Protein AF-A0A535NHX8-F1 (afdb_monomer)

Structure (mmCIF, N/CA/C/O backbone):
data_AF-A0A535NHX8-F1
#
_entry.id   AF-A0A535NHX8-F1
#
loop_
_atom_site.group_PDB
_atom_site.id
_atom_site.type_symbol
_atom_site.label_atom_id
_atom_site.label_alt_id
_atom_site.label_comp_id
_atom_site.label_asym_id
_atom_site.label_entity_id
_atom_site.label_seq_id
_atom_site.pdbx_PDB_ins_code
_atom_site.Cartn_x
_atom_site.Cartn_y
_atom_site.Cartn_z
_atom_site.occupancy
_atom_site.B_iso_or_equiv
_atom_site.auth_seq_id
_atom_site.auth_comp_id
_atom_site.auth_asym_id
_atom_site.auth_atom_id
_atom_site.pdbx_PDB_model_num
ATOM 1 N N . MET A 1 1 ? -4.482 -12.926 19.945 1.00 62.62 1 MET A N 1
ATOM 2 C CA . MET A 1 1 ? -4.560 -11.910 18.866 1.00 62.62 1 MET A CA 1
ATOM 3 C C . MET A 1 1 ? -5.964 -11.930 18.295 1.00 62.62 1 MET A C 1
ATOM 5 O O . MET A 1 1 ? -6.553 -13.004 18.270 1.00 62.62 1 MET A O 1
ATOM 9 N N . SER A 1 2 ? -6.524 -10.789 17.885 1.00 88.94 2 SER A N 1
ATOM 10 C CA . SER A 1 2 ? -7.864 -10.803 17.284 1.00 88.94 2 SER A CA 1
ATOM 11 C C . SER A 1 2 ? -7.810 -11.406 15.875 1.00 88.94 2 SER A C 1
ATOM 13 O O . SER A 1 2 ? -6.779 -11.322 15.200 1.00 88.94 2 SER A O 1
ATOM 15 N N . ALA A 1 3 ? -8.922 -11.988 15.414 1.00 88.50 3 ALA A N 1
ATOM 16 C CA . ALA A 1 3 ? -9.045 -12.495 14.044 1.00 88.50 3 ALA A CA 1
ATOM 17 C C . ALA A 1 3 ? -8.740 -11.406 12.999 1.00 88.50 3 ALA A C 1
ATOM 19 O O . ALA A 1 3 ? -8.113 -11.671 11.977 1.00 88.50 3 ALA A O 1
ATOM 20 N N . TYR A 1 4 ? -9.102 -10.156 13.301 1.00 88.00 4 TYR A N 1
ATOM 21 C CA . TYR A 1 4 ? -8.784 -9.009 12.460 1.00 88.00 4 TYR A CA 1
ATOM 22 C C . TYR A 1 4 ? -7.272 -8.769 12.354 1.00 88.00 4 TYR A C 1
ATOM 24 O O . TYR A 1 4 ? -6.770 -8.551 11.259 1.00 88.00 4 TYR A O 1
ATOM 32 N N . THR A 1 5 ? -6.514 -8.877 13.450 1.00 91.44 5 THR A N 1
ATOM 33 C CA . THR A 1 5 ? -5.047 -8.751 13.398 1.00 91.44 5 THR A CA 1
ATOM 34 C C . THR A 1 5 ? -4.412 -9.838 12.526 1.00 91.44 5 THR A C 1
ATOM 36 O O . THR A 1 5 ? -3.495 -9.543 11.764 1.00 91.44 5 THR A O 1
ATOM 39 N N . LEU A 1 6 ? -4.905 -11.079 12.595 1.00 94.00 6 LEU A N 1
ATOM 40 C CA . LEU A 1 6 ? -4.414 -12.169 11.741 1.00 94.00 6 LEU A CA 1
ATOM 41 C C . LEU A 1 6 ? -4.687 -11.897 10.259 1.00 94.00 6 LEU A C 1
ATOM 43 O O . LEU A 1 6 ? -3.791 -12.075 9.437 1.00 94.00 6 LEU A O 1
ATOM 47 N N . LEU A 1 7 ? -5.883 -11.400 9.930 1.00 92.88 7 LEU A N 1
ATOM 48 C CA . LEU A 1 7 ? -6.214 -10.971 8.572 1.00 92.88 7 LEU A CA 1
ATOM 49 C C . LEU A 1 7 ? -5.252 -9.881 8.088 1.00 92.88 7 LEU A C 1
ATOM 51 O O . LEU A 1 7 ? -4.700 -9.998 7.000 1.00 92.88 7 LEU A O 1
ATOM 55 N N . GLN A 1 8 ? -4.992 -8.860 8.911 1.00 93.88 8 GLN A N 1
ATOM 56 C CA . GLN A 1 8 ? -4.078 -7.781 8.537 1.00 93.88 8 GLN A CA 1
ATOM 57 C C . GLN A 1 8 ? -2.655 -8.279 8.263 1.00 93.88 8 GLN A C 1
ATOM 59 O O . GLN A 1 8 ? -2.013 -7.781 7.341 1.00 93.88 8 GLN A O 1
ATOM 64 N N . LEU A 1 9 ? -2.160 -9.238 9.050 1.00 95.50 9 LEU A N 1
ATOM 65 C CA . LEU A 1 9 ? -0.853 -9.850 8.810 1.00 95.50 9 LEU A CA 1
ATOM 66 C C . LEU A 1 9 ? -0.847 -10.663 7.514 1.00 95.50 9 LEU A C 1
ATOM 68 O O . LEU A 1 9 ? 0.095 -10.543 6.735 1.00 95.50 9 LEU A O 1
ATOM 72 N N . GLY A 1 10 ? -1.909 -11.429 7.249 1.00 97.56 10 GLY A N 1
ATOM 73 C CA . GLY A 1 10 ? -2.076 -12.149 5.986 1.00 97.56 10 GLY A CA 1
ATOM 74 C C . GLY A 1 10 ? -2.062 -11.213 4.776 1.00 97.56 10 GLY A C 1
ATOM 75 O O . GLY A 1 10 ? -1.331 -11.455 3.821 1.00 97.56 10 GLY A O 1
ATOM 76 N N . GLU A 1 11 ? -2.793 -10.099 4.842 1.00 96.31 11 GLU A N 1
ATOM 77 C CA . GLU A 1 11 ? -2.793 -9.068 3.797 1.00 96.31 11 GLU A CA 1
ATOM 78 C C . GLU A 1 11 ? -1.390 -8.490 3.569 1.00 96.31 11 GLU A C 1
ATOM 80 O O . GLU A 1 11 ? -0.952 -8.383 2.428 1.00 96.31 11 GLU A O 1
ATOM 85 N N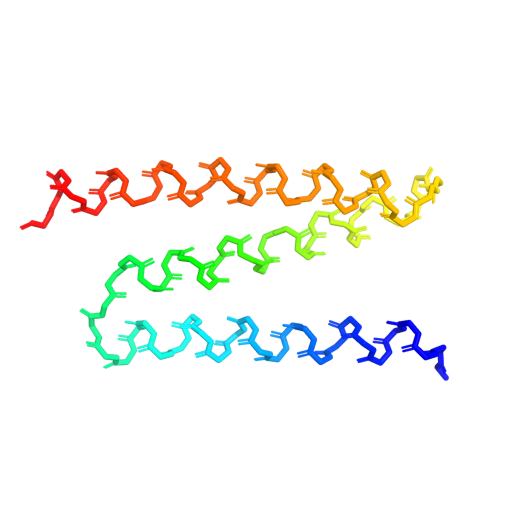 . VAL A 1 12 ? -0.648 -8.172 4.638 1.00 97.81 12 VAL A N 1
ATOM 86 C CA . VAL A 1 12 ? 0.733 -7.669 4.527 1.00 97.81 12 VAL A CA 1
ATOM 87 C C . VAL A 1 12 ? 1.640 -8.686 3.831 1.00 97.81 12 VAL A C 1
ATOM 89 O O . VAL A 1 12 ? 2.408 -8.299 2.953 1.00 97.81 12 VAL A O 1
ATOM 92 N N . VAL A 1 13 ? 1.533 -9.974 4.171 1.00 98.31 13 VAL A N 1
ATOM 93 C CA . VAL A 1 13 ? 2.310 -11.042 3.518 1.00 98.31 13 VAL A CA 1
ATOM 94 C C . VAL A 1 13 ? 1.978 -11.131 2.029 1.00 98.31 13 VAL A C 1
ATOM 96 O O . VAL A 1 13 ? 2.888 -11.175 1.203 1.00 98.31 13 VAL A O 1
ATOM 99 N N . VAL A 1 14 ? 0.692 -11.104 1.668 1.00 98.44 14 VAL A N 1
ATOM 100 C CA . VAL A 1 14 ? 0.257 -11.147 0.264 1.00 98.44 14 VAL A CA 1
ATOM 101 C C . VAL A 1 14 ? 0.763 -9.925 -0.505 1.00 98.44 14 VAL A C 1
ATOM 103 O O . VAL A 1 14 ? 1.312 -10.067 -1.594 1.00 98.44 14 VAL A O 1
ATOM 106 N N . PHE A 1 15 ? 0.648 -8.722 0.057 1.00 98.44 15 PHE A N 1
ATOM 107 C CA . PHE A 1 15 ? 1.101 -7.496 -0.605 1.00 98.44 15 PHE A CA 1
ATOM 108 C C . PHE A 1 15 ? 2.624 -7.437 -0.752 1.00 98.44 15 PHE A C 1
ATOM 110 O O . PHE A 1 15 ? 3.126 -7.024 -1.799 1.00 98.44 15 PHE A O 1
ATOM 117 N N . ALA A 1 16 ? 3.366 -7.920 0.247 1.00 98.44 16 ALA A N 1
ATOM 118 C CA . ALA A 1 16 ? 4.812 -8.087 0.150 1.00 98.44 16 ALA A CA 1
ATOM 119 C C . ALA A 1 16 ? 5.197 -9.103 -0.935 1.00 98.44 16 ALA A C 1
ATOM 121 O O . ALA A 1 16 ? 6.145 -8.861 -1.679 1.00 98.44 16 ALA A O 1
ATOM 122 N N . ALA A 1 17 ? 4.445 -10.197 -1.085 1.00 98.56 17 ALA A N 1
ATOM 123 C CA . ALA A 1 17 ? 4.663 -11.160 -2.161 1.00 98.56 17 ALA A CA 1
ATOM 124 C C . ALA A 1 17 ? 4.427 -10.542 -3.551 1.00 98.56 17 ALA A C 1
ATOM 126 O O . ALA A 1 17 ? 5.227 -10.777 -4.453 1.00 98.56 17 ALA A O 1
ATOM 127 N N . VAL A 1 18 ? 3.395 -9.703 -3.721 1.00 98.50 18 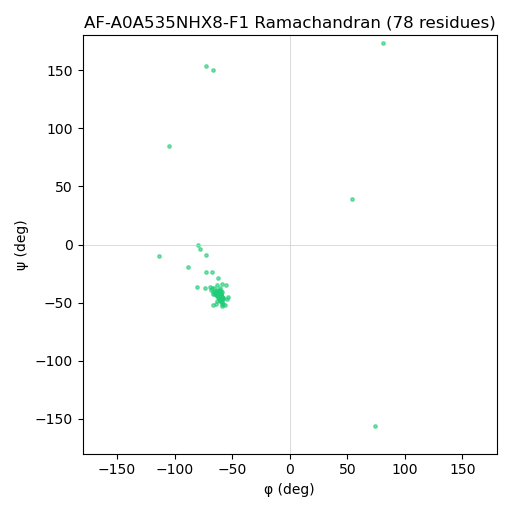VAL A N 1
ATOM 128 C CA . VAL A 1 18 ? 3.156 -8.956 -4.975 1.00 98.50 18 VAL A CA 1
ATOM 129 C C . VAL A 1 18 ? 4.325 -8.022 -5.289 1.00 98.50 18 VAL A C 1
ATOM 131 O O . VAL A 1 18 ? 4.824 -8.019 -6.415 1.00 9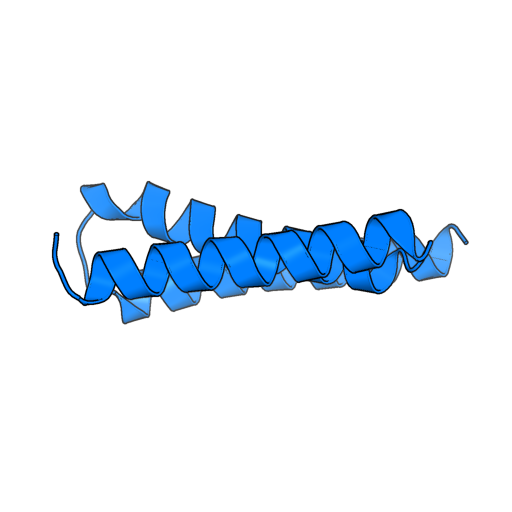8.50 18 VAL A O 1
ATOM 134 N N . LEU A 1 19 ? 4.799 -7.265 -4.293 1.00 98.56 19 LEU A N 1
ATOM 135 C CA . LEU A 1 19 ? 5.964 -6.392 -4.447 1.00 98.56 19 LEU A CA 1
ATOM 136 C C . LEU A 1 19 ? 7.205 -7.196 -4.860 1.00 98.56 19 LEU A C 1
ATOM 138 O O . LEU A 1 19 ? 7.853 -6.859 -5.850 1.00 98.56 19 LEU A O 1
ATOM 142 N N . LEU A 1 20 ? 7.515 -8.273 -4.132 1.00 98.56 20 LEU A N 1
ATOM 143 C CA . LEU A 1 20 ? 8.662 -9.137 -4.415 1.00 98.56 20 LEU A CA 1
ATOM 144 C C . LEU A 1 20 ? 8.576 -9.762 -5.806 1.00 98.56 20 LEU A C 1
ATOM 146 O O . LEU A 1 20 ? 9.568 -9.756 -6.527 1.00 98.56 20 LEU A O 1
ATOM 150 N N . TYR A 1 21 ? 7.403 -10.250 -6.210 1.00 98.50 21 TYR A N 1
ATOM 151 C CA . TYR A 1 21 ? 7.185 -10.776 -7.554 1.00 98.50 21 TYR A CA 1
ATOM 152 C C . TYR A 1 21 ? 7.460 -9.712 -8.624 1.00 98.50 21 TYR A C 1
ATOM 154 O O . TYR A 1 21 ? 8.178 -9.983 -9.585 1.00 98.50 21 TYR A O 1
ATOM 162 N N . GLY A 1 22 ? 6.962 -8.486 -8.433 1.00 97.94 22 GLY A N 1
ATOM 163 C CA . GLY A 1 22 ? 7.230 -7.373 -9.342 1.00 97.94 22 GLY A CA 1
ATOM 164 C C . GLY A 1 22 ? 8.718 -7.031 -9.451 1.00 97.94 22 GLY A C 1
ATOM 165 O O . GLY A 1 22 ? 9.228 -6.840 -10.553 1.00 97.94 22 GLY A O 1
ATOM 166 N N . VAL A 1 23 ? 9.434 -7.005 -8.325 1.00 98.12 23 VAL A N 1
ATOM 167 C CA . VAL A 1 23 ? 10.879 -6.727 -8.289 1.00 98.12 23 VAL A CA 1
ATOM 168 C C . VAL A 1 23 ? 11.675 -7.846 -8.965 1.00 98.12 23 VAL A C 1
ATOM 170 O O . VAL A 1 23 ? 12.469 -7.580 -9.867 1.00 98.12 23 VAL A O 1
ATOM 173 N N . LEU A 1 24 ? 11.453 -9.101 -8.566 1.00 98.38 24 LEU A N 1
ATOM 174 C CA . LEU A 1 24 ? 12.209 -10.253 -9.065 1.00 98.38 24 LEU A CA 1
ATOM 175 C C . LEU A 1 24 ? 11.905 -10.556 -10.538 1.00 98.38 24 LEU A C 1
ATOM 177 O O . LEU A 1 24 ? 12.811 -10.907 -11.291 1.00 98.38 24 LEU A O 1
ATOM 181 N N . GLY A 1 25 ? 10.652 -10.374 -10.963 1.00 97.88 25 GLY A N 1
ATOM 182 C CA . GLY A 1 25 ? 10.214 -10.541 -12.350 1.00 97.88 25 GLY A CA 1
ATOM 183 C C . GLY A 1 25 ? 10.526 -9.353 -13.261 1.00 97.88 25 GLY A C 1
ATOM 184 O O . GLY A 1 25 ? 10.198 -9.403 -14.440 1.00 97.88 25 GLY A O 1
ATOM 185 N N . ARG A 1 26 ? 11.146 -8.279 -12.742 1.00 96.25 26 ARG A N 1
ATOM 186 C CA . ARG A 1 26 ? 11.387 -7.022 -13.479 1.00 96.25 26 ARG A CA 1
ATOM 187 C C . ARG A 1 26 ? 10.102 -6.438 -14.086 1.00 96.25 26 ARG A C 1
ATOM 189 O O . ARG A 1 26 ? 10.110 -5.901 -15.190 1.00 96.25 26 ARG A O 1
ATOM 196 N N . HIS A 1 27 ? 9.001 -6.521 -13.343 1.00 96.94 27 HIS A N 1
ATOM 197 C CA . HIS A 1 27 ? 7.710 -5.924 -13.673 1.00 96.94 27 HIS A CA 1
ATOM 198 C C . HIS A 1 27 ? 7.479 -4.678 -12.801 1.00 96.94 27 HIS A C 1
ATOM 200 O O . HIS A 1 27 ? 6.834 -4.768 -11.749 1.00 96.94 27 HIS A O 1
ATOM 206 N N . PRO A 1 28 ? 7.991 -3.500 -13.208 1.00 96.50 28 PRO A N 1
ATOM 207 C CA . PRO A 1 28 ? 8.000 -2.304 -12.367 1.00 96.50 28 PRO A CA 1
ATOM 208 C C . PRO A 1 28 ? 6.593 -1.849 -11.953 1.00 96.50 28 PRO A C 1
ATOM 210 O O . PRO A 1 28 ? 6.385 -1.490 -10.797 1.00 96.50 28 PRO A O 1
ATOM 213 N N . SER A 1 29 ? 5.592 -1.954 -12.832 1.00 97.38 29 SER A N 1
ATOM 214 C CA . SER A 1 29 ? 4.200 -1.621 -12.492 1.00 97.38 29 SER A CA 1
ATOM 215 C C . SER A 1 29 ? 3.618 -2.532 -11.403 1.00 97.38 29 SER A C 1
ATOM 217 O O . SER A 1 29 ? 2.864 -2.066 -10.551 1.00 97.38 29 SER A O 1
ATOM 219 N N . ILE A 1 30 ? 3.993 -3.817 -11.385 1.00 97.81 30 ILE A N 1
ATOM 220 C CA . ILE A 1 30 ? 3.546 -4.765 -10.353 1.00 97.81 30 ILE A CA 1
ATOM 221 C C . ILE A 1 30 ? 4.258 -4.487 -9.025 1.00 97.81 30 ILE A C 1
ATOM 223 O O . ILE A 1 30 ? 3.630 -4.538 -7.967 1.00 97.81 30 ILE A O 1
ATOM 227 N N . ALA A 1 31 ? 5.543 -4.123 -9.071 1.00 98.25 31 ALA A N 1
ATOM 228 C CA . ALA A 1 31 ? 6.274 -3.701 -7.879 1.00 98.25 31 ALA A CA 1
ATOM 229 C C . ALA A 1 31 ? 5.624 -2.456 -7.247 1.00 98.25 31 ALA A C 1
ATOM 231 O O . ALA A 1 31 ? 5.356 -2.435 -6.046 1.00 98.25 31 ALA A O 1
ATOM 232 N N . VAL A 1 32 ? 5.283 -1.455 -8.064 1.00 98.19 32 VAL A N 1
ATOM 233 C CA . VAL A 1 32 ? 4.566 -0.249 -7.621 1.00 98.19 32 VAL A CA 1
ATOM 234 C C . VAL A 1 32 ? 3.204 -0.596 -7.011 1.00 98.19 32 VAL A C 1
ATOM 236 O O . VAL A 1 32 ? 2.868 -0.067 -5.952 1.00 98.19 32 VAL A O 1
ATOM 239 N N . LEU A 1 33 ? 2.444 -1.512 -7.621 1.00 98.19 33 LEU A N 1
ATOM 240 C CA . LEU A 1 33 ? 1.161 -1.978 -7.088 1.00 98.19 33 LEU A CA 1
ATOM 241 C C . LEU A 1 33 ? 1.310 -2.603 -5.690 1.00 98.19 33 LEU A C 1
ATOM 243 O O . LEU A 1 33 ? 0.598 -2.216 -4.762 1.00 98.19 33 LEU A O 1
ATOM 247 N N . GLY A 1 34 ? 2.261 -3.528 -5.519 1.00 98.06 34 GLY A N 1
ATOM 248 C CA . GLY A 1 34 ? 2.547 -4.149 -4.222 1.00 98.06 34 GLY A CA 1
ATOM 249 C C . GLY A 1 34 ? 2.967 -3.126 -3.162 1.00 98.06 34 GLY A C 1
ATOM 250 O O . GLY A 1 34 ? 2.457 -3.146 -2.040 1.00 98.06 34 GLY A O 1
ATOM 251 N N . GLY A 1 35 ? 3.829 -2.174 -3.535 1.00 98.06 35 GLY A N 1
ATOM 252 C CA . GLY A 1 35 ? 4.221 -1.057 -2.672 1.00 98.06 35 GLY A CA 1
ATOM 253 C C . GLY A 1 35 ? 3.033 -0.185 -2.254 1.00 98.06 35 GLY A C 1
ATOM 254 O O . GLY A 1 35 ? 2.885 0.133 -1.076 1.00 98.06 35 GLY A O 1
ATOM 255 N N . GLY A 1 36 ? 2.135 0.137 -3.185 1.00 98.31 36 GLY A N 1
ATOM 256 C CA . GLY A 1 36 ? 0.923 0.907 -2.910 1.00 98.31 36 GLY A CA 1
ATOM 257 C C . GLY A 1 36 ? -0.031 0.228 -1.930 1.00 98.31 36 GLY A 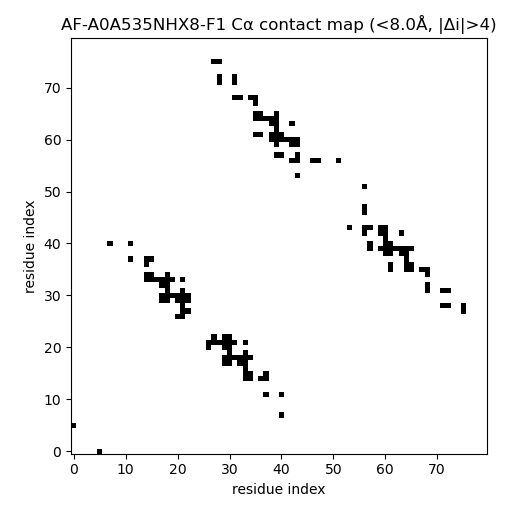C 1
ATOM 258 O O . GLY A 1 36 ? -0.550 0.881 -1.022 1.00 98.31 36 GLY A O 1
ATOM 259 N N . PHE A 1 37 ? -0.221 -1.089 -2.048 1.00 98.19 37 PHE A N 1
ATOM 260 C CA . PHE A 1 37 ? -1.008 -1.845 -1.072 1.00 98.19 37 PHE A CA 1
ATOM 261 C C . PHE A 1 37 ? -0.380 -1.815 0.328 1.00 98.19 37 PHE A C 1
ATOM 263 O O . PHE A 1 37 ? -1.086 -1.591 1.316 1.00 98.19 37 PHE A O 1
ATOM 270 N N . LEU A 1 38 ? 0.944 -1.978 0.426 1.00 98.38 38 LEU A N 1
ATOM 271 C CA . LEU A 1 38 ? 1.668 -1.888 1.697 1.00 98.38 38 LEU A CA 1
ATOM 272 C C . LEU A 1 38 ? 1.582 -0.487 2.314 1.00 98.38 38 LEU A C 1
ATOM 274 O O . LEU A 1 38 ? 1.372 -0.375 3.520 1.00 98.38 38 LEU A O 1
ATOM 278 N N . ILE A 1 39 ? 1.663 0.571 1.504 1.00 98.19 39 ILE A N 1
ATOM 279 C CA . ILE A 1 39 ? 1.437 1.952 1.952 1.00 98.19 39 ILE A CA 1
ATOM 280 C C . ILE A 1 39 ? 0.022 2.098 2.512 1.00 98.19 39 ILE A C 1
ATOM 282 O O . ILE A 1 39 ? -0.147 2.614 3.616 1.00 98.19 39 ILE A O 1
ATOM 286 N N . GLY A 1 40 ? -0.994 1.588 1.810 1.00 97.62 40 GLY A N 1
ATOM 287 C CA . GLY A 1 40 ? -2.370 1.639 2.297 1.00 97.62 40 GLY A CA 1
ATOM 288 C C . GLY A 1 40 ? -2.549 0.946 3.650 1.00 97.62 40 GLY A C 1
ATOM 289 O O . GLY A 1 40 ? -3.191 1.496 4.549 1.00 97.62 40 GLY A O 1
ATOM 290 N N . LYS A 1 41 ? -1.907 -0.214 3.844 1.00 96.75 41 LYS A N 1
ATOM 291 C CA . LYS A 1 41 ? -1.865 -0.907 5.141 1.00 96.75 41 LYS A CA 1
ATOM 292 C C . LYS A 1 41 ? -1.112 -0.121 6.209 1.00 96.75 41 LYS A C 1
ATOM 294 O O . LYS A 1 41 ? -1.576 -0.058 7.344 1.00 96.75 41 LYS A O 1
ATOM 299 N N . ALA A 1 42 ? 0.022 0.480 5.867 1.00 97.19 42 ALA A N 1
ATOM 300 C CA . ALA A 1 42 ? 0.794 1.290 6.798 1.00 97.19 42 ALA A CA 1
ATOM 301 C C . ALA A 1 42 ? -0.034 2.480 7.300 1.00 97.19 42 ALA A C 1
ATOM 303 O O . ALA A 1 42 ? -0.169 2.659 8.507 1.00 97.19 42 ALA A O 1
ATOM 304 N N . VAL A 1 43 ? -0.683 3.219 6.396 1.00 97.06 43 VAL A N 1
ATOM 305 C CA . VAL A 1 43 ? -1.547 4.357 6.744 1.00 97.06 43 VAL A CA 1
ATOM 306 C C . VAL A 1 43 ? -2.702 3.925 7.648 1.00 97.06 43 VAL A C 1
ATOM 308 O O . VAL A 1 43 ? -2.934 4.548 8.680 1.00 97.06 43 VAL A O 1
ATOM 311 N N . LEU A 1 44 ? -3.402 2.830 7.328 1.00 95.50 44 LEU A N 1
ATOM 312 C CA . LEU A 1 44 ? -4.506 2.344 8.170 1.00 95.50 44 LEU A CA 1
ATOM 313 C C . LEU A 1 44 ? -4.060 2.026 9.611 1.00 95.50 44 LEU A C 1
ATOM 315 O O . LEU A 1 44 ? -4.840 2.212 10.553 1.00 95.50 44 LEU A O 1
ATOM 319 N N . ASN A 1 45 ? -2.824 1.550 9.779 1.00 94.38 45 ASN A N 1
ATOM 320 C CA . ASN A 1 45 ? -2.249 1.208 11.077 1.00 94.38 45 ASN A CA 1
ATOM 321 C C . ASN A 1 45 ? -1.732 2.448 11.811 1.00 94.38 45 ASN A C 1
ATOM 323 O O . ASN A 1 45 ? -1.928 2.547 13.018 1.00 94.38 45 ASN A O 1
ATOM 327 N N . ILE A 1 46 ? -1.158 3.416 11.091 1.00 96.00 46 ILE A N 1
ATOM 328 C CA . ILE A 1 46 ? -0.770 4.724 11.639 1.00 96.00 46 ILE A CA 1
ATOM 329 C C . ILE A 1 46 ? -1.990 5.450 12.210 1.00 96.00 46 ILE A C 1
ATOM 331 O O . ILE A 1 46 ? -1.902 6.016 13.290 1.00 96.00 46 ILE A O 1
ATOM 335 N N . LEU A 1 47 ? -3.140 5.374 11.535 1.00 95.12 47 LEU A N 1
ATOM 336 C CA . LEU A 1 47 ? -4.388 5.996 11.993 1.00 95.12 47 LEU A CA 1
ATOM 337 C C . LEU A 1 47 ? -5.092 5.209 13.111 1.00 95.12 47 LEU A C 1
ATOM 339 O O . LEU A 1 47 ? -6.137 5.633 13.594 1.00 95.12 47 LEU A O 1
ATOM 343 N N . ALA A 1 48 ? -4.588 4.039 13.516 1.00 92.75 48 ALA A N 1
ATOM 344 C CA . ALA A 1 48 ? -5.237 3.231 14.549 1.00 92.75 48 ALA A CA 1
ATOM 345 C C . ALA A 1 48 ? -5.370 3.930 15.919 1.00 92.75 48 ALA A C 1
ATOM 347 O O . ALA A 1 48 ? -6.448 3.810 16.506 1.00 92.75 48 ALA A O 1
ATOM 348 N N . PRO A 1 49 ? -4.361 4.672 16.424 1.00 93.75 49 PRO A N 1
ATOM 349 C CA . PRO A 1 49 ? -4.458 5.399 17.691 1.00 93.75 49 PRO A CA 1
ATOM 350 C C . PRO A 1 49 ? -5.443 6.574 17.654 1.00 93.75 49 PRO A C 1
ATOM 352 O O . PRO A 1 49 ? -5.978 6.942 18.693 1.00 93.75 49 PRO A O 1
ATOM 355 N N . GLU A 1 50 ? -5.728 7.135 16.473 1.00 89.69 50 GLU A N 1
ATOM 356 C CA . GLU A 1 50 ? -6.731 8.200 16.296 1.00 89.69 50 GLU A CA 1
ATOM 357 C C . GLU A 1 50 ? -8.176 7.684 16.425 1.00 89.69 50 GLU A C 1
ATOM 359 O O . GLU A 1 50 ? -9.132 8.461 16.461 1.00 89.69 50 GLU A O 1
ATOM 364 N N . GLY A 1 51 ? -8.353 6.362 16.489 1.00 86.06 51 GLY A N 1
ATOM 365 C CA . GLY A 1 51 ? -9.654 5.721 16.593 1.00 86.06 51 GLY A CA 1
ATOM 366 C C . GLY A 1 51 ? -10.459 5.745 15.288 1.00 86.06 51 GLY A C 1
ATOM 367 O O . GLY A 1 51 ? -9.933 5.795 14.174 1.00 86.06 51 GLY A O 1
ATOM 368 N N . GLY A 1 52 ? -11.781 5.637 15.423 1.00 88.56 52 GLY A N 1
ATOM 369 C CA . GLY A 1 52 ? -12.707 5.530 14.297 1.00 88.56 52 GLY A CA 1
ATOM 370 C C . GLY A 1 52 ? -12.828 4.121 13.702 1.00 88.56 52 GLY A C 1
ATOM 371 O O . GLY A 1 52 ? -12.131 3.170 14.075 1.00 88.56 52 GLY A O 1
ATOM 372 N N . SER A 1 53 ? -13.762 3.975 12.760 1.00 93.69 53 SER A N 1
ATOM 373 C CA . SER A 1 53 ? -14.049 2.682 12.138 1.00 93.69 53 SER A CA 1
ATOM 374 C C . SER A 1 53 ? -12.874 2.189 11.290 1.00 93.69 53 SER A C 1
ATOM 376 O O . SER A 1 53 ? -12.116 2.973 10.710 1.00 93.69 53 SER A O 1
ATOM 378 N N . VAL A 1 54 ? -12.735 0.863 11.192 1.00 92.56 54 VAL A N 1
ATOM 379 C CA . VAL A 1 54 ? -11.795 0.226 10.257 1.00 92.56 54 VAL A CA 1
ATOM 380 C C . VAL A 1 54 ? -12.044 0.735 8.840 1.00 92.56 54 VAL A C 1
ATOM 382 O O . VAL A 1 54 ? -11.104 1.165 8.187 1.00 92.56 54 VAL A O 1
ATOM 385 N N . THR A 1 55 ? -13.309 0.808 8.417 1.00 94.31 55 THR A N 1
ATOM 386 C CA . THR A 1 55 ? -13.707 1.290 7.090 1.00 94.31 55 THR A CA 1
ATOM 387 C C . THR A 1 55 ? -13.163 2.681 6.779 1.00 94.31 55 THR A C 1
ATOM 389 O O . THR A 1 55 ? -12.582 2.875 5.717 1.00 94.31 55 THR A O 1
ATOM 392 N N . ARG A 1 56 ? -13.279 3.643 7.707 1.00 95.88 56 ARG A N 1
ATOM 393 C CA . ARG A 1 56 ? -12.750 5.004 7.507 1.00 95.88 56 ARG A CA 1
ATOM 394 C C . ARG A 1 56 ? -11.241 4.979 7.270 1.00 95.88 56 ARG A C 1
ATOM 396 O O . ARG A 1 56 ? -10.753 5.583 6.320 1.00 95.88 56 ARG A O 1
ATOM 403 N N . ARG A 1 57 ? -10.506 4.265 8.123 1.00 96.00 57 ARG A N 1
ATOM 404 C CA . ARG A 1 57 ? -9.043 4.161 8.027 1.00 96.00 57 ARG A CA 1
ATOM 405 C C . ARG A 1 57 ? -8.610 3.423 6.762 1.00 96.00 57 ARG A C 1
ATOM 407 O O . ARG A 1 57 ? -7.644 3.835 6.132 1.00 96.00 57 ARG A O 1
ATOM 414 N N . SER A 1 58 ? -9.349 2.391 6.358 1.00 95.00 58 SER A N 1
ATOM 415 C CA . SER A 1 58 ? -9.139 1.669 5.102 1.00 95.00 58 SER A CA 1
ATOM 416 C C . SER A 1 58 ? -9.360 2.561 3.885 1.00 95.00 58 SER A C 1
ATOM 418 O O . SER A 1 58 ? -8.537 2.535 2.978 1.00 95.00 58 SER A O 1
ATOM 420 N N . ILE A 1 59 ? -10.418 3.379 3.869 1.00 97.56 59 ILE A N 1
ATOM 421 C CA . ILE A 1 59 ? -10.673 4.327 2.775 1.00 97.56 59 ILE A CA 1
ATOM 422 C C . ILE A 1 59 ? -9.513 5.313 2.653 1.00 97.56 59 ILE A C 1
ATOM 424 O O . ILE A 1 59 ? -8.991 5.490 1.556 1.00 97.56 59 ILE A O 1
ATOM 428 N N . ILE A 1 60 ? -9.065 5.911 3.762 1.00 97.44 60 ILE A N 1
ATOM 429 C CA . ILE A 1 60 ? -7.945 6.863 3.742 1.00 97.44 60 ILE A CA 1
ATOM 430 C C . ILE A 1 60 ? -6.663 6.163 3.276 1.00 97.44 60 ILE A C 1
ATOM 432 O O . ILE A 1 60 ? -5.999 6.638 2.357 1.00 97.44 60 ILE A O 1
ATOM 436 N N . GLY A 1 61 ? -6.348 5.003 3.860 1.00 97.12 61 GLY A N 1
ATOM 437 C CA . GLY A 1 61 ? -5.156 4.235 3.518 1.00 97.12 61 GLY A CA 1
ATOM 438 C C . GLY A 1 61 ? -5.113 3.834 2.049 1.00 97.12 61 GLY A C 1
ATOM 439 O O . GLY A 1 61 ? -4.147 4.150 1.359 1.00 97.12 61 GLY A O 1
ATOM 440 N N . TYR A 1 62 ? -6.165 3.199 1.535 1.00 96.94 62 TYR A N 1
ATOM 441 C CA . TYR A 1 62 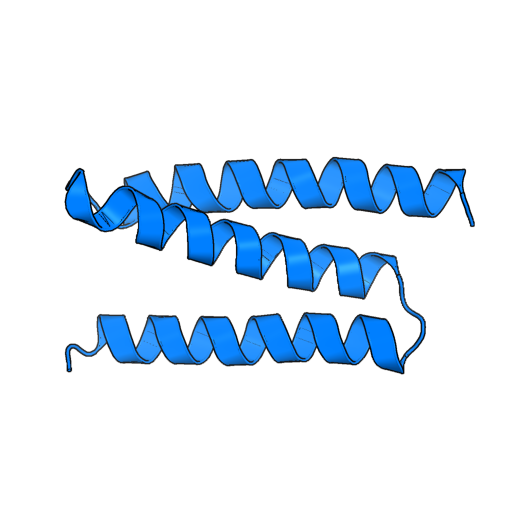? -6.196 2.764 0.139 1.00 96.94 62 TYR A CA 1
ATOM 442 C C . TYR A 1 62 ? -6.375 3.915 -0.854 1.00 96.94 62 TYR A C 1
ATOM 444 O O . TYR A 1 62 ? -5.912 3.788 -1.982 1.00 96.94 62 TYR A O 1
ATOM 452 N N . THR A 1 63 ? -6.939 5.058 -0.450 1.00 98.38 63 THR A N 1
ATOM 453 C CA . THR A 1 63 ? -6.894 6.280 -1.271 1.00 98.38 63 THR A CA 1
ATOM 454 C C . THR A 1 63 ? -5.455 6.757 -1.446 1.00 98.38 63 THR A C 1
ATOM 456 O O . THR A 1 63 ? -5.010 6.946 -2.575 1.00 98.38 6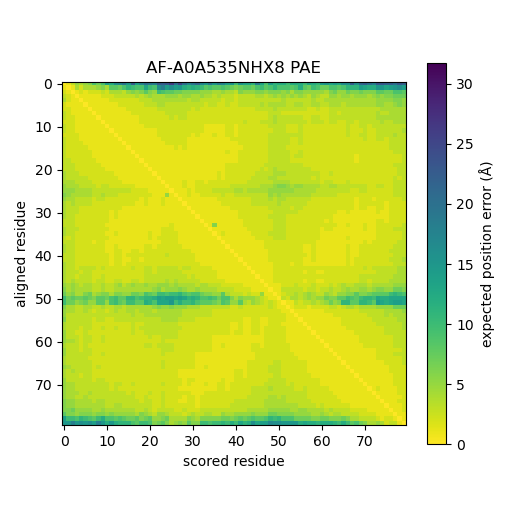3 THR A O 1
ATOM 459 N N . LEU A 1 64 ? -4.693 6.897 -0.354 1.00 98.25 64 LEU A N 1
ATOM 460 C CA . LEU A 1 64 ? -3.291 7.324 -0.429 1.00 98.25 64 LEU A CA 1
ATOM 461 C C . LEU A 1 64 ? -2.413 6.297 -1.159 1.00 98.25 64 LEU A C 1
ATOM 463 O O . LEU A 1 64 ? -1.591 6.672 -1.994 1.00 98.25 64 LEU A O 1
ATOM 467 N N . GLY A 1 65 ? -2.628 5.005 -0.902 1.00 98.25 65 GLY A N 1
ATOM 468 C CA . GLY A 1 65 ? -1.978 3.924 -1.642 1.00 98.25 65 GLY A CA 1
ATOM 469 C C . GLY A 1 65 ? -2.312 3.962 -3.136 1.00 98.25 65 GLY A C 1
ATOM 470 O O . GLY A 1 65 ? -1.418 3.841 -3.965 1.00 98.25 65 GLY A O 1
ATOM 471 N N . GLY A 1 66 ? -3.573 4.205 -3.498 1.00 98.25 66 GLY A N 1
ATOM 472 C CA . GLY A 1 66 ? -4.011 4.346 -4.887 1.00 98.25 66 GLY A CA 1
ATOM 473 C C . GLY A 1 66 ? -3.370 5.541 -5.591 1.00 98.25 66 GLY A C 1
ATOM 474 O O . GLY A 1 66 ? -2.884 5.396 -6.708 1.00 98.25 66 GLY A O 1
ATOM 475 N N . ILE A 1 67 ? -3.283 6.694 -4.921 1.00 98.56 67 ILE A N 1
ATOM 476 C CA . ILE A 1 67 ? -2.571 7.876 -5.432 1.00 98.56 67 ILE A CA 1
ATOM 477 C C . ILE A 1 67 ? -1.101 7.539 -5.713 1.00 98.56 67 ILE A C 1
ATOM 479 O O . ILE A 1 67 ? -0.593 7.856 -6.789 1.00 98.56 67 ILE A O 1
ATOM 483 N N . PHE A 1 68 ? -0.431 6.845 -4.788 1.00 98.25 68 PHE A N 1
ATOM 484 C CA . PHE A 1 68 ? 0.940 6.381 -4.994 1.00 98.25 68 PHE A CA 1
ATOM 485 C C . PHE A 1 68 ? 1.060 5.459 -6.216 1.00 98.25 68 PHE A C 1
ATOM 487 O O . PHE A 1 68 ? 1.958 5.651 -7.032 1.00 98.25 68 PHE A O 1
ATOM 494 N N . VAL A 1 69 ? 0.146 4.494 -6.382 1.00 98.31 69 VAL A N 1
ATOM 495 C CA . VAL A 1 69 ? 0.154 3.587 -7.543 1.00 98.31 69 VAL A CA 1
ATOM 496 C C . VAL A 1 69 ? -0.060 4.349 -8.842 1.00 98.31 69 VAL A C 1
ATOM 498 O O . VAL A 1 69 ? 0.665 4.106 -9.798 1.00 98.31 69 VAL A O 1
ATOM 501 N N . LEU A 1 70 ? -1.013 5.282 -8.886 1.00 98.31 70 LEU A N 1
ATOM 502 C CA . LEU A 1 70 ? -1.290 6.078 -10.082 1.00 98.31 70 LEU A CA 1
ATOM 503 C C . LEU A 1 70 ? -0.051 6.856 -10.531 1.00 98.31 70 LEU A C 1
ATOM 505 O O . LEU A 1 70 ? 0.362 6.736 -1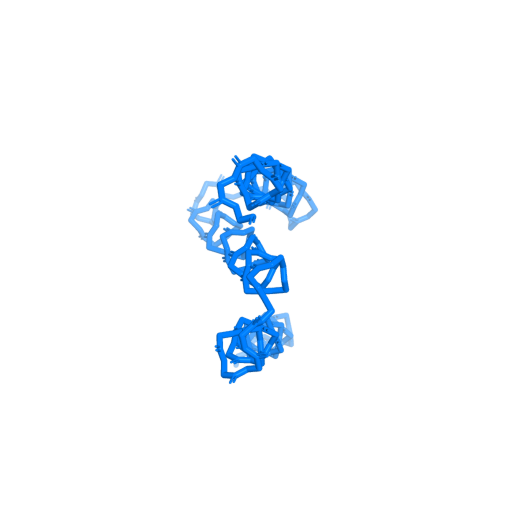1.685 1.00 98.31 70 LEU A O 1
ATOM 509 N N . PHE A 1 71 ? 0.584 7.596 -9.618 1.00 98.19 71 PHE A N 1
ATOM 510 C CA . PHE A 1 71 ? 1.800 8.341 -9.941 1.00 98.19 71 PHE A CA 1
ATOM 511 C C . PHE A 1 71 ? 2.979 7.422 -10.261 1.00 98.19 71 PHE A C 1
ATOM 513 O O . PHE A 1 71 ? 3.716 7.689 -11.206 1.00 98.19 71 PHE A O 1
ATOM 520 N N . GLY A 1 72 ? 3.146 6.324 -9.523 1.00 97.62 72 GLY A N 1
ATOM 521 C CA . GLY A 1 72 ? 4.218 5.366 -9.768 1.00 97.62 72 GLY A CA 1
ATOM 522 C C . GLY A 1 72 ? 4.081 4.664 -11.119 1.00 97.62 72 GLY A C 1
ATOM 523 O O . GLY A 1 72 ? 5.059 4.549 -11.846 1.00 97.62 72 GLY A O 1
ATOM 524 N N . VAL A 1 73 ? 2.874 4.244 -11.509 1.00 97.50 73 VAL A N 1
ATOM 525 C CA . VAL A 1 73 ? 2.618 3.609 -12.812 1.00 97.50 73 VAL A CA 1
ATOM 526 C C . VAL A 1 73 ? 2.780 4.608 -13.954 1.00 97.50 73 VAL A C 1
ATOM 528 O O . VAL A 1 73 ? 3.341 4.241 -14.988 1.00 97.50 73 VAL A O 1
ATOM 531 N N . ALA A 1 74 ? 2.340 5.857 -13.775 1.00 97.62 74 ALA A N 1
ATOM 532 C CA . ALA A 1 74 ? 2.594 6.921 -14.741 1.00 97.62 74 ALA A CA 1
ATOM 533 C C . ALA A 1 74 ? 4.101 7.171 -14.906 1.00 97.62 74 ALA A C 1
ATOM 535 O O . ALA A 1 74 ? 4.591 7.221 -16.028 1.00 97.62 74 ALA A O 1
ATOM 536 N N . ALA A 1 75 ? 4.853 7.246 -13.803 1.00 97.31 75 ALA A N 1
ATOM 537 C CA . ALA A 1 75 ? 6.304 7.394 -13.840 1.00 97.31 75 ALA A CA 1
ATOM 538 C C . ALA A 1 75 ? 6.985 6.212 -14.542 1.00 97.31 75 ALA A C 1
ATOM 540 O O . ALA A 1 75 ? 7.863 6.435 -15.365 1.00 97.31 75 ALA A O 1
ATOM 541 N N . VAL A 1 76 ? 6.554 4.972 -14.283 1.00 96.75 76 VAL A N 1
ATOM 542 C CA . VAL A 1 76 ? 7.057 3.792 -15.002 1.00 96.75 76 VAL A CA 1
ATOM 543 C C . VAL A 1 76 ? 6.862 3.958 -16.509 1.00 96.75 76 VAL A C 1
ATOM 545 O O . VAL A 1 76 ? 7.841 3.894 -17.233 1.00 96.75 76 VAL A O 1
ATOM 548 N N . HIS A 1 77 ? 5.653 4.276 -16.982 1.00 94.69 77 HIS A N 1
ATOM 549 C CA . HIS A 1 77 ? 5.392 4.446 -18.422 1.00 94.69 77 HIS A CA 1
ATOM 550 C C . HIS A 1 77 ? 6.182 5.585 -19.080 1.00 94.69 77 HIS A C 1
ATOM 552 O O . HIS A 1 77 ? 6.410 5.546 -20.283 1.00 94.69 77 HIS A O 1
ATOM 558 N N . LEU A 1 78 ? 6.535 6.627 -18.326 1.00 95.81 78 LEU A N 1
ATOM 559 C CA . LEU A 1 78 ? 7.263 7.782 -18.857 1.00 95.81 78 LEU A CA 1
ATOM 560 C C . LEU A 1 78 ? 8.787 7.610 -18.810 1.00 95.81 78 LEU A C 1
ATOM 562 O O . LEU A 1 78 ? 9.493 8.346 -19.495 1.00 95.81 78 LEU A O 1
ATOM 566 N N . LEU A 1 79 ? 9.296 6.697 -17.978 1.00 92.00 79 LEU A N 1
ATOM 567 C CA . LEU A 1 79 ? 10.728 6.533 -17.703 1.00 92.00 79 LEU A CA 1
ATOM 568 C C . LEU A 1 79 ? 11.310 5.203 -18.207 1.00 92.00 79 LEU A C 1
ATOM 570 O O . LEU A 1 79 ? 12.531 5.044 -18.174 1.00 92.00 79 LEU A O 1
ATOM 574 N N . THR A 1 80 ? 10.470 4.258 -18.640 1.00 83.75 80 THR A N 1
ATOM 575 C CA . THR A 1 80 ? 10.871 2.978 -19.254 1.00 83.75 80 THR A CA 1
ATOM 576 C C . THR A 1 80 ? 10.364 2.887 -20.677 1.00 83.75 80 THR A C 1
ATOM 578 O O . THR A 1 80 ? 11.156 2.476 -21.549 1.00 83.75 80 THR A O 1
#

Mean predicted aligned error: 2.78 Å

Sequence (80 aa):
MSAYTLLQLGEVVVFAAVLLYGVLGRHPSIAVLGGGFLIGKAVLNILAPEGGSVTRRSIIGYTLGGIFVLFGVAAVHLLT

Secondary structure (DSSP, 8-state):
--HHHHHHHHHHHHHHHHHHHHHHTT-HHHHHHHHHHHHHHHHHHHTSTT---HHHHHHHHHHHHHHHHHHHHHHHHHH-

Nearest PDB structures (foldseek):
  7p3r-assembly1_D  TM=4.422E-01  e=7.852E+00  Vibrio cholerae O1 biovar El Tor str. N16961
  5k3h-assembly2_D  TM=4.622E-01  e=9.317E+00  Caenorhabditis elegans

Solvent-accessible surface area (backbone atoms only — not comparable to full-atom values): 4087 Å² total; per-residue (Å²): 132,56,72,66,58,55,49,53,52,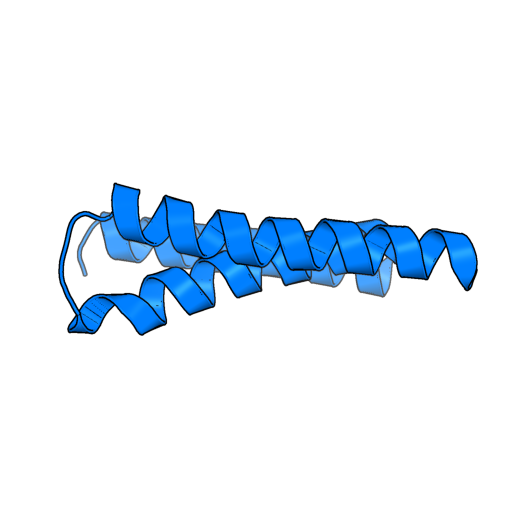51,51,50,53,54,24,51,48,40,20,49,49,12,58,77,68,71,34,64,60,44,22,34,46,14,48,16,51,47,46,11,52,49,44,28,57,70,42,50,85,79,51,80,56,68,66,60,33,45,52,54,10,46,48,55,12,46,53,48,26,54,54,45,40,50,48,46,71,74,74,108

Foldseek 3Di:
DDPVVVVLVVQLVVLVVQLVCCVVVVPQLSVLLSVLSNQLSVQLVVCVVVDDDSVVSSVVSNVSSVVSSVVSVVCVVVPD

Radius of gyration: 13.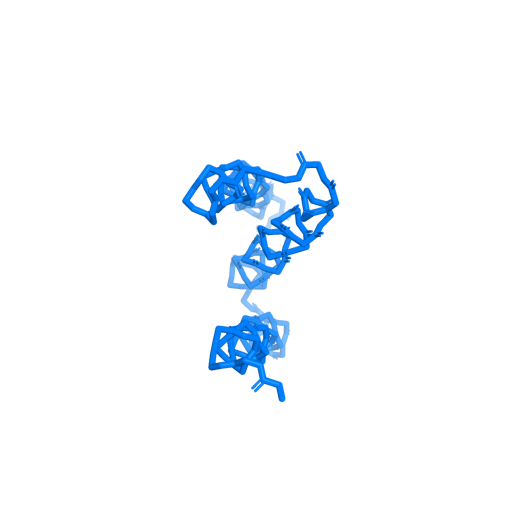7 Å; Cα contacts (8 Å, |Δi|>4): 83; chains: 1; bounding box: 26×21×38 Å

pLDDT: mean 95.62, std 4.89, range [62.62, 98.56]